Protein AF-X1BQ60-F1 (afdb_monomer_lite)

Foldseek 3Di:
DVVCLVVLVLVVLLVVLVVVCVVPVLPLVSLQSNLVSCVVVVVNVSSLVSNVSSCVSVVVCCVVCVVVSVVSVVVVVVVVVVVVVVVVVD

Secondary structure (DSSP, 8-state):
-HHHHHTT-HHHHHHHHHHHHHH-TT-HHHHHHHHHHHHHTT-HHHHHHHHHHHHHH-GGGHHHHHHHHHHHHHHHHHHHHHHHHHHHT-

Organism: NCBI:txid412755

Structure (mmCIF, N/CA/C/O backbone):
data_AF-X1BQ60-F1
#
_entry.id   AF-X1BQ60-F1
#
loop_
_atom_site.group_PDB
_atom_site.id
_atom_site.type_symbol
_atom_site.label_atom_id
_atom_site.label_alt_id
_atom_site.label_comp_id
_atom_site.label_asym_id
_atom_site.label_entity_id
_atom_site.label_seq_id
_atom_site.pdbx_PDB_ins_code
_atom_site.Cartn_x
_atom_site.Cartn_y
_atom_site.Cartn_z
_atom_site.occupancy
_atom_site.B_iso_or_equiv
_atom_site.auth_seq_id
_atom_site.auth_comp_id
_atom_site.auth_asym_id
_atom_site.auth_atom_id
_atom_site.pdbx_PDB_model_num
ATOM 1 N N . GLY A 1 1 ? -13.342 -0.595 -2.407 1.00 95.12 1 GLY A N 1
ATOM 2 C CA . GLY A 1 1 ? -11.937 -1.024 -2.526 1.00 95.12 1 GLY A CA 1
ATOM 3 C C . GLY A 1 1 ? -11.782 -2.001 -3.671 1.00 95.12 1 GLY A C 1
ATOM 4 O O . GLY A 1 1 ? -11.551 -1.566 -4.789 1.00 95.12 1 GLY A O 1
ATOM 5 N N . ASN A 1 2 ? -12.006 -3.296 -3.421 1.00 97.81 2 ASN A N 1
ATOM 6 C CA . ASN A 1 2 ? -11.672 -4.377 -4.366 1.00 97.81 2 ASN A CA 1
ATOM 7 C C . ASN A 1 2 ? -12.315 -4.224 -5.753 1.00 97.81 2 ASN A C 1
ATOM 9 O O . ASN A 1 2 ? -11.630 -4.387 -6.754 1.00 97.81 2 ASN A O 1
ATOM 13 N N . VAL A 1 3 ? -13.604 -3.869 -5.824 1.00 98.38 3 VAL A N 1
ATOM 14 C CA . VAL A 1 3 ? -14.304 -3.670 -7.109 1.00 98.38 3 VAL A CA 1
ATOM 15 C C . VAL A 1 3 ? -13.638 -2.571 -7.934 1.00 98.38 3 VAL A C 1
ATOM 17 O O . VAL A 1 3 ? -13.314 -2.804 -9.091 1.00 98.38 3 VAL A O 1
ATOM 20 N N . TYR A 1 4 ? -13.361 -1.411 -7.326 1.00 98.69 4 TYR A N 1
ATOM 21 C CA . TYR A 1 4 ? -12.652 -0.316 -7.991 1.00 98.69 4 TYR A CA 1
ATOM 22 C C . TYR A 1 4 ? -11.254 -0.738 -8.453 1.00 98.69 4 TYR A C 1
ATOM 24 O O . TYR A 1 4 ? -10.877 -0.450 -9.584 1.00 98.69 4 TYR A O 1
ATOM 32 N N . LYS A 1 5 ? -10.523 -1.495 -7.627 1.00 98.25 5 LYS A N 1
ATOM 33 C CA . LYS A 1 5 ? -9.209 -2.031 -7.992 1.00 98.25 5 LYS A CA 1
ATOM 34 C C . LYS A 1 5 ? -9.299 -2.940 -9.226 1.00 98.25 5 LYS A C 1
ATOM 36 O O . LYS A 1 5 ? -8.509 -2.787 -10.148 1.00 98.25 5 LYS A O 1
ATOM 41 N N . HIS A 1 6 ? -10.281 -3.843 -9.274 1.00 98.12 6 HIS A N 1
ATOM 42 C CA . HIS A 1 6 ? -10.478 -4.764 -10.401 1.00 98.12 6 HIS A CA 1
ATOM 43 C C . HIS A 1 6 ? -10.801 -4.070 -11.726 1.00 98.12 6 HIS A C 1
ATOM 45 O O . HIS A 1 6 ? -10.486 -4.617 -12.779 1.00 98.12 6 HIS A O 1
ATOM 51 N N . ILE A 1 7 ? -11.407 -2.882 -11.684 1.00 98.25 7 ILE A N 1
ATOM 52 C CA . ILE A 1 7 ? -11.692 -2.072 -12.877 1.00 98.25 7 ILE A CA 1
ATOM 53 C C . ILE A 1 7 ? -10.645 -0.969 -13.109 1.00 98.25 7 ILE A C 1
ATOM 55 O O . ILE A 1 7 ? -10.895 -0.045 -13.875 1.00 98.25 7 ILE A O 1
ATOM 59 N N . ASN A 1 8 ? -9.474 -1.066 -12.465 1.00 98.00 8 ASN A N 1
ATOM 60 C CA . ASN A 1 8 ? -8.353 -0.117 -12.550 1.00 98.00 8 ASN A CA 1
ATOM 61 C C . ASN A 1 8 ? -8.668 1.321 -12.089 1.00 98.00 8 ASN A C 1
ATOM 63 O O . ASN A 1 8 ? -7.920 2.255 -12.367 1.00 98.00 8 ASN A O 1
ATOM 67 N N . GLU A 1 9 ? -9.741 1.510 -11.324 1.00 98.62 9 GLU A N 1
ATOM 68 C CA . GLU A 1 9 ? -10.097 2.775 -10.675 1.00 98.62 9 GLU A CA 1
ATOM 69 C C . GLU A 1 9 ? -9.309 2.918 -9.362 1.00 98.62 9 GLU A C 1
ATOM 71 O O . GLU A 1 9 ? -9.864 2.889 -8.258 1.00 98.62 9 GLU A O 1
ATOM 76 N N . PHE A 1 10 ? -7.981 3.009 -9.473 1.00 98.69 10 PHE A N 1
ATOM 77 C CA . PHE A 1 10 ? -7.071 2.905 -8.329 1.00 98.69 10 PHE A CA 1
ATOM 78 C C . PHE A 1 10 ? -7.304 3.984 -7.267 1.00 98.69 10 PHE A C 1
ATOM 80 O O . PHE A 1 10 ? -7.280 3.671 -6.081 1.00 98.69 10 PHE A O 1
ATOM 87 N N . ASP A 1 11 ? -7.603 5.222 -7.662 1.00 98.62 11 ASP A N 1
ATOM 88 C CA . ASP A 1 11 ? -7.846 6.316 -6.710 1.00 98.62 11 ASP A CA 1
ATOM 89 C C . ASP A 1 11 ? -9.099 6.082 -5.863 1.00 98.62 11 ASP A C 1
ATOM 91 O O . ASP A 1 11 ? -9.061 6.219 -4.641 1.00 98.62 11 ASP A O 1
ATOM 95 N N . LYS A 1 12 ? -10.190 5.615 -6.482 1.00 98.62 12 LYS A N 1
ATOM 96 C CA . LYS A 1 12 ? -11.422 5.249 -5.762 1.00 98.62 12 LYS A CA 1
ATOM 97 C C . LYS A 1 12 ? -11.220 4.018 -4.882 1.00 98.62 12 LYS A C 1
ATOM 99 O O . LYS A 1 12 ? -11.832 3.890 -3.815 1.00 98.62 12 LYS A O 1
ATOM 104 N N . ALA A 1 13 ? -10.379 3.082 -5.323 1.00 98.81 13 ALA A N 1
ATOM 105 C CA . ALA A 1 13 ? -10.001 1.929 -4.521 1.00 98.81 13 ALA A CA 1
ATOM 106 C C . ALA A 1 13 ? -9.233 2.365 -3.268 1.00 98.81 13 ALA A C 1
ATOM 108 O O . ALA A 1 13 ? -9.646 1.979 -2.174 1.00 98.81 13 ALA A O 1
ATOM 109 N N . ILE A 1 14 ? -8.209 3.211 -3.423 1.00 98.81 14 ILE A N 1
ATOM 110 C CA . ILE A 1 14 ? -7.433 3.807 -2.328 1.00 98.81 14 ILE A CA 1
ATOM 111 C C . ILE A 1 14 ? -8.359 4.560 -1.374 1.00 98.81 14 ILE A C 1
ATOM 113 O O . ILE A 1 14 ? -8.370 4.226 -0.198 1.00 98.81 14 ILE A O 1
ATOM 117 N N . GLU A 1 15 ? -9.213 5.466 -1.861 1.00 98.69 15 GLU A N 1
ATOM 118 C CA . GLU A 1 15 ? -10.166 6.211 -1.021 1.00 98.69 15 GLU A CA 1
ATOM 119 C C . GLU A 1 15 ? -11.051 5.274 -0.182 1.00 98.69 15 GLU A C 1
ATOM 121 O O . GLU A 1 15 ? -11.264 5.487 1.012 1.00 98.69 15 GLU A O 1
ATOM 126 N N . SER A 1 16 ? -11.539 4.189 -0.791 1.00 98.56 16 SER A N 1
ATOM 127 C CA . SER A 1 16 ? -12.341 3.197 -0.074 1.00 98.56 16 SER A CA 1
ATOM 128 C C . SER A 1 16 ? -11.554 2.487 1.030 1.00 98.56 16 SER A C 1
ATOM 130 O O . SER A 1 16 ? -12.121 2.188 2.079 1.00 98.56 16 SER A O 1
ATOM 132 N N . TYR A 1 17 ? -10.286 2.144 0.783 1.00 98.62 17 TYR A N 1
ATOM 133 C CA . TYR A 1 17 ? -9.451 1.498 1.795 1.00 98.62 17 TYR A CA 1
ATOM 134 C C . TYR A 1 17 ? -9.030 2.486 2.882 1.00 98.62 17 TYR A C 1
ATOM 136 O O . TYR A 1 17 ? -9.064 2.112 4.048 1.00 98.62 17 TYR A O 1
ATOM 144 N N . THR A 1 18 ? -8.745 3.745 2.540 1.00 98.44 18 THR A N 1
ATOM 145 C CA . THR A 1 18 ? -8.486 4.817 3.510 1.00 98.44 18 THR A CA 1
ATOM 146 C C . THR A 1 18 ? -9.647 4.942 4.491 1.00 98.44 18 THR A C 1
ATOM 148 O O . THR A 1 18 ? -9.431 4.832 5.695 1.00 98.44 18 THR A O 1
ATOM 151 N N . LYS A 1 19 ? -10.889 5.024 3.994 1.00 98.44 19 LYS A N 1
ATOM 152 C CA . LYS A 1 19 ? -12.093 5.030 4.843 1.00 98.44 19 LYS A CA 1
ATOM 153 C C . LYS A 1 19 ? -12.175 3.805 5.757 1.00 98.44 19 LYS A C 1
ATOM 155 O O . LYS A 1 19 ? -12.533 3.930 6.922 1.00 98.44 19 LYS A O 1
ATOM 160 N N . ALA A 1 20 ? -11.809 2.619 5.263 1.00 97.94 20 ALA A N 1
ATOM 161 C CA . ALA A 1 20 ? -11.757 1.420 6.102 1.00 97.94 20 ALA A CA 1
ATOM 162 C C . ALA A 1 20 ? -10.709 1.549 7.223 1.00 97.94 20 ALA A C 1
ATOM 164 O O . ALA A 1 20 ? -10.992 1.174 8.356 1.00 97.94 20 ALA A O 1
ATOM 165 N N . THR A 1 21 ? -9.541 2.132 6.936 1.00 96.88 21 THR A N 1
ATOM 166 C CA . THR A 1 21 ? -8.491 2.373 7.942 1.00 96.88 21 THR A CA 1
ATOM 167 C C . THR A 1 21 ? -8.806 3.510 8.917 1.00 96.88 21 THR A C 1
ATOM 169 O O . THR A 1 21 ? -8.219 3.564 9.992 1.00 96.88 21 THR A O 1
ATOM 172 N N . GLU A 1 22 ? -9.712 4.422 8.565 1.00 97.19 22 GLU A N 1
ATOM 173 C CA . GLU A 1 22 ? -10.218 5.462 9.472 1.00 97.19 22 GLU A CA 1
ATOM 174 C C . GLU A 1 22 ? -11.241 4.893 10.462 1.00 97.19 22 GLU A C 1
ATOM 176 O O . GLU A 1 22 ? -11.280 5.314 11.616 1.00 97.19 22 GLU A O 1
ATOM 181 N N . ILE A 1 23 ? -12.050 3.923 10.020 1.00 97.69 23 ILE A N 1
ATOM 182 C CA . ILE A 1 23 ? -13.027 3.222 10.864 1.00 97.69 23 ILE A CA 1
ATOM 183 C C . ILE A 1 23 ? -12.322 2.217 11.783 1.00 97.69 23 ILE A C 1
ATOM 185 O O . ILE A 1 23 ? -12.610 2.165 12.977 1.00 97.69 23 ILE A O 1
ATOM 189 N N . GLU A 1 24 ? -11.397 1.428 11.235 1.00 96.00 24 GLU A N 1
ATOM 190 C CA . GLU A 1 24 ? -10.630 0.422 11.967 1.00 96.00 24 GLU A CA 1
ATOM 191 C C . GLU A 1 24 ? -9.140 0.559 11.636 1.00 96.00 24 GLU A C 1
ATOM 193 O O . GLU A 1 24 ? -8.624 0.045 10.639 1.00 96.00 24 GLU A O 1
ATOM 198 N N . THR A 1 25 ? -8.423 1.270 12.504 1.00 92.00 25 THR A N 1
ATOM 199 C CA . THR A 1 25 ? -7.011 1.626 12.299 1.00 92.00 25 THR A CA 1
ATOM 200 C C . THR A 1 25 ? -6.075 0.419 12.277 1.00 92.00 25 THR A C 1
ATOM 202 O O . THR A 1 25 ? -5.036 0.468 11.609 1.00 92.00 25 THR A O 1
ATOM 205 N N . GLU A 1 26 ? -6.457 -0.669 12.947 1.00 94.88 26 GLU A N 1
ATOM 206 C CA . GLU A 1 26 ? -5.698 -1.920 13.045 1.00 94.88 26 GLU A CA 1
ATOM 207 C C . GLU A 1 26 ? -6.128 -2.982 12.020 1.00 94.88 26 GLU A C 1
ATOM 209 O O . GLU A 1 26 ? -5.641 -4.113 12.049 1.00 94.88 26 GLU A O 1
ATOM 214 N N . PHE A 1 27 ? -6.977 -2.631 11.046 1.00 96.12 27 PHE A N 1
ATOM 215 C CA . PHE A 1 27 ? -7.418 -3.577 10.024 1.00 96.12 27 PHE A CA 1
ATOM 216 C C . PHE A 1 27 ? -6.317 -3.862 8.987 1.00 96.12 27 PHE A C 1
ATOM 218 O O . PHE A 1 27 ? -6.274 -3.275 7.900 1.00 96.12 27 PHE A O 1
ATOM 225 N N . ALA A 1 28 ? -5.420 -4.801 9.304 1.00 97.56 28 ALA A N 1
ATOM 226 C CA . ALA A 1 28 ? -4.240 -5.139 8.500 1.00 97.56 28 ALA A CA 1
ATOM 227 C C . ALA A 1 28 ? -4.555 -5.410 7.016 1.00 97.56 28 ALA A C 1
ATOM 229 O O . ALA A 1 28 ? -3.813 -4.979 6.132 1.00 97.56 28 ALA A O 1
ATOM 230 N N . LYS A 1 29 ? -5.690 -6.061 6.713 1.00 96.81 29 LYS A N 1
ATOM 231 C CA . LYS A 1 29 ? -6.096 -6.351 5.327 1.00 96.81 29 LYS A CA 1
ATOM 232 C C . LYS A 1 29 ? -6.429 -5.091 4.526 1.00 96.81 29 LYS A C 1
ATOM 234 O O . LYS A 1 29 ? -6.119 -5.055 3.338 1.00 96.81 29 LYS A O 1
ATOM 239 N N . ALA A 1 30 ? -7.030 -4.062 5.132 1.00 98.06 30 ALA A N 1
ATOM 240 C CA . ALA A 1 30 ? -7.281 -2.800 4.430 1.00 98.06 30 ALA A CA 1
ATOM 241 C C . ALA A 1 30 ? -5.966 -2.112 4.049 1.00 98.06 30 ALA A C 1
ATOM 243 O O . ALA A 1 30 ? -5.814 -1.699 2.900 1.00 98.06 30 ALA A O 1
ATOM 244 N N . TRP A 1 31 ? -4.992 -2.086 4.965 1.00 98.50 31 TRP A N 1
ATOM 245 C CA . TRP A 1 31 ? -3.637 -1.615 4.668 1.00 98.50 31 TRP A CA 1
ATOM 246 C C . TRP A 1 31 ? -2.995 -2.4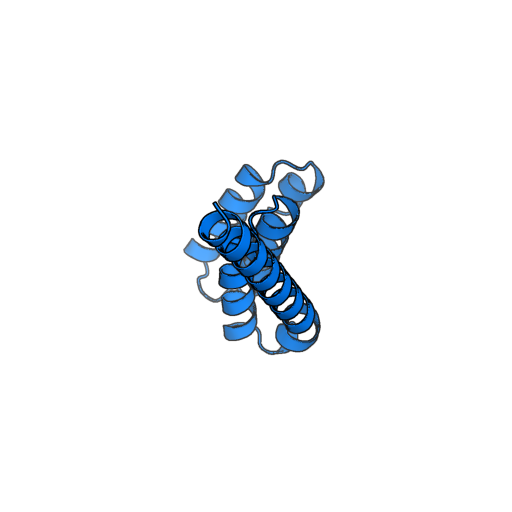46 3.550 1.00 98.50 31 TRP A C 1
ATOM 248 O O . TRP A 1 31 ? -2.524 -1.885 2.566 1.00 98.50 31 TRP A O 1
ATOM 258 N N . PHE A 1 32 ? -3.055 -3.778 3.620 1.00 98.44 32 PHE A N 1
ATOM 259 C CA . PHE A 1 32 ? -2.511 -4.651 2.575 1.00 98.44 32 PHE A CA 1
ATOM 260 C C . PHE A 1 32 ? -3.111 -4.359 1.191 1.00 98.44 32 PHE A C 1
ATOM 262 O O . PHE A 1 32 ? -2.377 -4.142 0.223 1.00 98.44 32 PHE A O 1
ATOM 269 N N . PHE A 1 33 ? -4.441 -4.303 1.081 1.00 98.38 33 PHE A N 1
ATOM 270 C CA . PHE A 1 33 ? -5.096 -4.047 -0.200 1.00 98.38 33 PHE A CA 1
ATOM 271 C C . PHE A 1 33 ? -4.857 -2.624 -0.711 1.00 98.38 33 PHE A C 1
ATOM 273 O O . PHE A 1 33 ? -4.714 -2.436 -1.921 1.00 98.38 33 PHE A O 1
ATOM 280 N N . MET A 1 34 ? -4.746 -1.636 0.180 1.00 98.56 34 MET A N 1
ATOM 281 C CA . MET A 1 34 ? -4.354 -0.277 -0.191 1.00 98.56 34 MET A CA 1
ATOM 282 C C . MET A 1 34 ? -2.929 -0.244 -0.753 1.00 98.56 34 MET A C 1
ATOM 284 O O . MET A 1 34 ? -2.710 0.311 -1.827 1.00 98.56 34 MET A O 1
ATOM 288 N N . GLY A 1 35 ? -1.976 -0.908 -0.093 1.00 98.38 35 GLY A N 1
ATOM 289 C CA . GLY A 1 35 ? -0.587 -0.998 -0.546 1.00 98.38 35 GLY A CA 1
ATOM 290 C C . GLY A 1 35 ? -0.451 -1.724 -1.884 1.00 98.38 35 GLY A C 1
ATOM 291 O O . GLY A 1 35 ? 0.241 -1.250 -2.784 1.00 98.38 35 GLY A O 1
ATOM 292 N N . SER A 1 36 ? -1.197 -2.816 -2.069 1.00 98.44 36 SER A N 1
ATOM 293 C CA . SER A 1 36 ? -1.304 -3.507 -3.360 1.00 98.44 36 SER A CA 1
ATOM 294 C C . SER A 1 36 ? -1.916 -2.617 -4.449 1.00 98.44 36 SER A C 1
ATOM 296 O O . SER A 1 36 ? -1.494 -2.683 -5.598 1.00 98.44 36 SER A O 1
ATOM 298 N N . THR A 1 37 ? -2.874 -1.756 -4.108 1.00 98.69 37 THR A N 1
ATOM 299 C CA . THR A 1 37 ? -3.476 -0.821 -5.072 1.00 98.69 37 THR A CA 1
ATOM 300 C C . THR A 1 37 ? -2.496 0.281 -5.475 1.00 98.69 37 THR A C 1
ATOM 302 O O . THR A 1 37 ? -2.415 0.618 -6.653 1.00 98.69 37 THR A O 1
ATOM 305 N N . TYR A 1 38 ? -1.704 0.809 -4.536 1.00 98.62 38 TYR A N 1
ATOM 306 C CA . TYR A 1 38 ? -0.607 1.726 -4.859 1.00 98.62 38 TYR A CA 1
ATOM 307 C C . TYR A 1 38 ? 0.440 1.071 -5.768 1.00 98.62 38 TYR A C 1
ATOM 309 O O . TYR A 1 38 ? 0.914 1.711 -6.707 1.00 98.62 38 TYR A O 1
ATOM 317 N N . PHE A 1 39 ? 0.756 -0.209 -5.539 1.00 97.88 39 PHE A N 1
ATOM 318 C CA . PHE A 1 39 ? 1.649 -0.970 -6.412 1.00 97.88 39 PHE A CA 1
ATOM 319 C C . PHE A 1 39 ? 1.103 -1.060 -7.845 1.00 97.88 39 PHE A C 1
ATOM 321 O O . PHE A 1 39 ? 1.829 -0.740 -8.787 1.00 97.88 39 PHE A O 1
ATOM 328 N N . ASP A 1 40 ? -0.177 -1.402 -8.013 1.00 97.69 40 ASP A N 1
ATOM 329 C CA . ASP A 1 40 ? -0.823 -1.472 -9.333 1.00 97.69 40 ASP A CA 1
ATOM 330 C C . ASP A 1 40 ? -0.884 -0.090 -10.016 1.00 97.69 40 ASP A C 1
ATOM 332 O O . ASP A 1 40 ? -0.695 0.024 -11.230 1.00 97.69 40 ASP A O 1
ATOM 336 N N . LYS A 1 41 ? -1.039 0.983 -9.226 1.00 97.88 41 LYS A N 1
ATOM 337 C CA . LYS A 1 41 ? -0.944 2.385 -9.672 1.00 97.88 41 LYS A CA 1
ATOM 338 C C . LYS A 1 41 ? 0.497 2.828 -9.999 1.00 97.88 41 LYS A C 1
ATOM 340 O O . LYS A 1 41 ? 0.694 3.925 -10.516 1.00 97.88 41 LYS A O 1
ATOM 345 N N . LYS A 1 42 ? 1.508 1.986 -9.745 1.00 96.50 42 LYS A N 1
ATOM 346 C CA . LYS A 1 42 ? 2.954 2.274 -9.879 1.00 96.50 42 LYS A CA 1
ATOM 347 C C . LYS A 1 42 ? 3.481 3.351 -8.926 1.00 96.50 42 LYS A C 1
ATOM 349 O O . LYS A 1 42 ? 4.563 3.897 -9.133 1.00 96.50 42 LYS A O 1
ATOM 354 N N . ASP A 1 43 ? 2.745 3.634 -7.860 1.00 97.69 43 ASP A N 1
ATOM 355 C CA . ASP A 1 43 ? 3.189 4.506 -6.779 1.00 97.69 43 ASP A CA 1
ATOM 356 C C . ASP A 1 43 ? 3.923 3.672 -5.721 1.00 97.69 43 ASP A C 1
ATOM 358 O O . ASP A 1 43 ? 3.393 3.303 -4.671 1.00 97.69 43 ASP A O 1
ATOM 362 N N . TYR A 1 44 ? 5.159 3.298 -6.050 1.00 96.94 44 TYR A N 1
ATOM 363 C CA . TYR A 1 44 ? 5.921 2.325 -5.270 1.00 96.94 44 TYR A CA 1
ATOM 364 C C . TYR A 1 44 ? 6.313 2.829 -3.877 1.00 96.94 44 TYR A C 1
ATOM 366 O O . TYR A 1 44 ? 6.399 2.027 -2.949 1.00 96.94 44 TYR A O 1
ATOM 374 N N . ASN A 1 45 ? 6.500 4.140 -3.703 1.00 97.06 45 ASN A N 1
ATOM 375 C CA . ASN A 1 45 ? 6.812 4.720 -2.396 1.00 97.06 45 ASN A CA 1
ATOM 376 C C . ASN A 1 45 ? 5.639 4.548 -1.428 1.00 97.06 45 ASN A C 1
ATOM 378 O O . ASN A 1 45 ? 5.826 4.047 -0.317 1.00 97.06 45 ASN A O 1
ATOM 382 N N . ASN A 1 46 ? 4.426 4.902 -1.866 1.00 98.06 46 ASN A N 1
ATOM 383 C CA . ASN A 1 46 ? 3.230 4.709 -1.051 1.00 98.06 46 ASN A CA 1
ATOM 384 C C . ASN A 1 46 ? 2.892 3.224 -0.882 1.00 98.06 46 ASN A C 1
ATOM 386 O O . ASN A 1 46 ? 2.462 2.824 0.201 1.00 98.06 46 ASN A O 1
ATOM 390 N N . ALA A 1 47 ? 3.152 2.387 -1.893 1.00 98.50 47 ALA A N 1
ATOM 391 C CA . ALA A 1 47 ? 3.006 0.938 -1.776 1.00 98.50 47 ALA A CA 1
ATOM 392 C C . ALA A 1 47 ? 3.876 0.371 -0.645 1.00 98.50 47 ALA A C 1
ATOM 394 O O . ALA A 1 47 ? 3.346 -0.306 0.233 1.00 98.50 47 ALA A O 1
ATOM 395 N N . ILE A 1 48 ? 5.176 0.696 -0.615 1.00 98.56 48 ILE A N 1
ATOM 396 C CA . ILE A 1 48 ? 6.108 0.242 0.430 1.00 98.56 48 ILE A CA 1
ATOM 397 C C . ILE A 1 48 ? 5.609 0.659 1.816 1.00 98.56 48 ILE A C 1
ATOM 399 O O . ILE A 1 48 ? 5.401 -0.206 2.663 1.00 98.56 48 ILE A O 1
ATOM 403 N N . GLN A 1 49 ? 5.362 1.954 2.037 1.00 98.31 49 GLN A N 1
ATOM 404 C CA . GLN A 1 49 ? 4.965 2.467 3.358 1.00 98.31 49 GLN A CA 1
ATOM 405 C C . GLN A 1 49 ? 3.671 1.814 3.861 1.00 98.31 49 GLN A C 1
ATOM 407 O O . GLN A 1 49 ? 3.540 1.443 5.030 1.00 98.31 49 GLN A O 1
ATOM 412 N N . THR A 1 50 ? 2.709 1.645 2.956 1.00 98.38 50 THR A N 1
ATOM 413 C CA . THR A 1 50 ? 1.403 1.073 3.275 1.00 98.38 50 THR A CA 1
ATOM 414 C C . THR A 1 50 ? 1.504 -0.426 3.579 1.00 98.38 50 THR A C 1
ATOM 416 O O . THR A 1 50 ? 0.887 -0.909 4.531 1.00 98.38 50 THR A O 1
ATOM 419 N N . LEU A 1 51 ? 2.311 -1.164 2.812 1.00 98.50 51 LEU A N 1
ATOM 420 C CA . LEU A 1 51 ? 2.560 -2.592 3.019 1.00 98.50 51 LEU A CA 1
ATOM 421 C C . LEU A 1 51 ? 3.367 -2.864 4.298 1.00 98.50 51 LEU A C 1
ATOM 423 O O . LEU A 1 51 ? 3.062 -3.814 5.015 1.00 98.50 51 LEU A O 1
ATOM 427 N N . GLU A 1 52 ? 4.337 -2.014 4.640 1.00 98.50 52 GLU A N 1
ATOM 428 C CA . GLU A 1 52 ? 5.066 -2.097 5.915 1.00 98.50 52 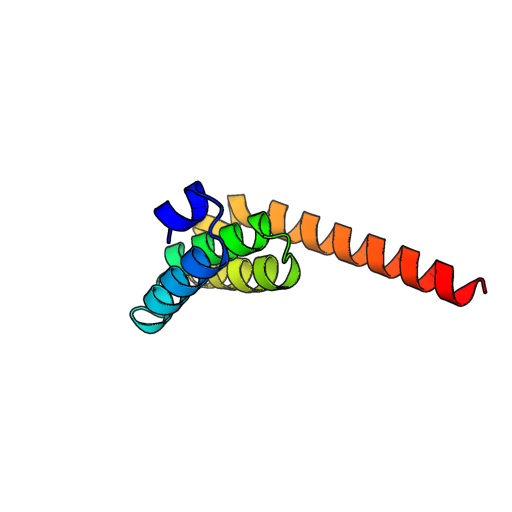GLU A CA 1
ATOM 429 C C . GLU A 1 52 ? 4.125 -1.926 7.111 1.00 98.50 52 GLU A C 1
ATOM 431 O O . GLU A 1 52 ? 4.226 -2.659 8.099 1.00 98.50 52 GLU A O 1
ATOM 436 N N . LYS A 1 53 ? 3.155 -1.009 7.013 1.00 98.00 53 LYS A N 1
ATOM 437 C CA . LYS A 1 53 ? 2.119 -0.866 8.040 1.00 98.00 53 LYS A CA 1
ATOM 438 C C . LYS A 1 53 ? 1.223 -2.101 8.129 1.00 98.00 53 LYS A C 1
ATOM 440 O O . LYS A 1 53 ? 0.907 -2.523 9.239 1.00 98.00 53 LYS A O 1
ATOM 445 N N . ALA A 1 54 ? 0.865 -2.705 6.995 1.00 98.25 54 ALA A N 1
ATOM 446 C CA . ALA A 1 54 ? 0.104 -3.952 6.975 1.00 98.25 54 ALA A CA 1
ATOM 447 C C . ALA A 1 54 ? 0.848 -5.083 7.701 1.00 98.25 54 ALA A C 1
ATOM 449 O O . ALA A 1 54 ? 0.244 -5.740 8.538 1.00 98.25 54 ALA A O 1
ATOM 450 N N . ILE A 1 55 ? 2.155 -5.251 7.461 1.00 98.25 55 ILE A N 1
ATOM 451 C CA . ILE A 1 55 ? 2.994 -6.250 8.150 1.00 98.25 55 ILE A CA 1
ATOM 452 C C . ILE A 1 55 ? 3.112 -5.962 9.651 1.00 98.25 55 ILE A C 1
ATOM 454 O O . ILE A 1 55 ? 3.119 -6.883 10.463 1.00 98.25 55 ILE A O 1
ATOM 458 N N . LYS A 1 56 ? 3.209 -4.686 10.044 1.00 97.94 56 LYS A N 1
ATOM 459 C CA . LYS A 1 56 ? 3.300 -4.308 11.461 1.00 97.94 56 LYS A CA 1
ATOM 460 C C . LYS A 1 56 ? 2.050 -4.711 12.252 1.00 97.94 56 LYS A C 1
ATOM 462 O O . LYS A 1 56 ? 2.169 -5.054 13.424 1.00 97.94 56 LYS A O 1
ATOM 467 N N . LEU A 1 57 ? 0.878 -4.631 11.624 1.00 97.56 57 LEU A N 1
ATOM 468 C CA . LEU A 1 57 ? -0.402 -5.037 12.214 1.00 97.56 57 LEU A CA 1
ATOM 469 C C . LEU A 1 57 ? -0.617 -6.555 12.103 1.00 97.56 57 LEU A C 1
ATOM 471 O O . LEU A 1 57 ? -1.042 -7.193 13.058 1.00 97.56 57 LEU A O 1
ATOM 475 N N . ASP A 1 58 ? -0.344 -7.073 10.905 1.00 97.62 58 ASP A N 1
ATOM 476 C CA . ASP A 1 58 ? -0.391 -8.442 10.383 1.00 97.62 58 ASP A CA 1
ATOM 477 C C . ASP A 1 58 ? 0.959 -9.165 10.194 1.00 97.62 58 ASP A C 1
ATOM 479 O O . ASP A 1 58 ? 1.335 -9.316 9.028 1.00 97.62 58 ASP A O 1
ATOM 483 N N . PRO A 1 59 ? 1.721 -9.621 11.210 1.00 97.38 59 PRO A N 1
ATOM 484 C CA . PRO A 1 59 ? 3.037 -10.221 10.960 1.00 97.38 59 PRO A CA 1
ATOM 485 C C . PRO A 1 59 ? 3.025 -11.461 10.056 1.00 97.38 59 PRO A C 1
ATOM 487 O O . PRO A 1 59 ? 4.042 -11.752 9.426 1.00 97.38 59 PRO A O 1
ATOM 490 N N . ASN A 1 60 ? 1.901 -12.175 9.931 1.00 97.00 60 ASN A N 1
ATOM 491 C CA . ASN A 1 60 ? 1.809 -13.327 9.029 1.00 97.00 60 ASN A CA 1
ATOM 492 C C . ASN A 1 60 ? 1.881 -12.912 7.551 1.00 97.00 60 ASN A C 1
ATOM 494 O O . ASN A 1 60 ? 2.308 -13.702 6.713 1.00 97.00 60 ASN A O 1
ATOM 498 N N . LEU A 1 61 ? 1.544 -11.658 7.231 1.00 95.50 61 LEU A N 1
ATOM 499 C CA . LEU A 1 61 ? 1.684 -11.099 5.883 1.00 95.50 61 LEU A CA 1
ATOM 500 C C . LEU A 1 61 ? 3.155 -10.930 5.470 1.00 95.50 61 LEU A C 1
ATOM 502 O O . LEU A 1 61 ? 3.451 -10.799 4.282 1.00 95.50 61 LEU A O 1
ATOM 506 N N . ALA A 1 62 ? 4.092 -10.926 6.424 1.00 95.31 62 ALA A N 1
ATOM 507 C CA . ALA A 1 62 ? 5.509 -10.676 6.166 1.00 95.31 62 ALA A CA 1
ATOM 508 C C . ALA A 1 62 ? 6.118 -11.666 5.168 1.00 95.3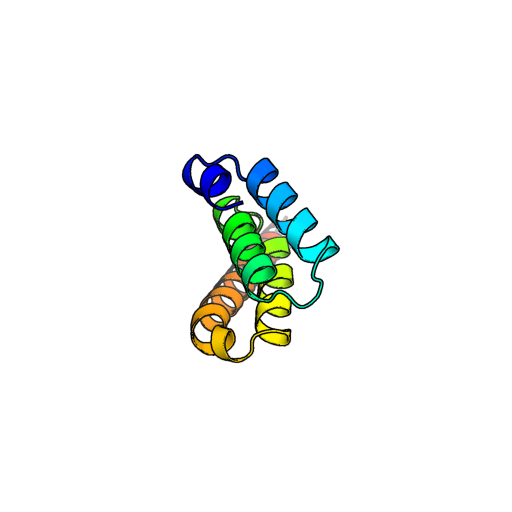1 62 ALA A C 1
ATOM 510 O O . ALA A 1 62 ? 6.951 -11.266 4.354 1.00 95.31 62 ALA A O 1
ATOM 511 N N . GLN A 1 63 ? 5.708 -12.938 5.221 1.00 96.00 63 GLN A N 1
ATOM 512 C CA . GLN A 1 63 ? 6.239 -13.980 4.342 1.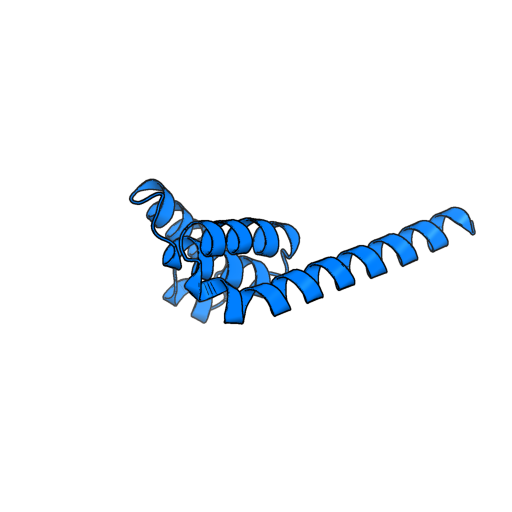00 96.00 63 GLN A CA 1
ATOM 513 C C . GLN A 1 63 ? 6.004 -13.649 2.862 1.00 96.00 63 GLN A C 1
ATOM 515 O O . GLN A 1 63 ? 6.920 -13.797 2.054 1.00 96.00 63 GLN A O 1
ATOM 520 N N . ASP A 1 64 ? 4.817 -13.140 2.529 1.00 93.19 64 ASP A N 1
ATOM 521 C CA . ASP A 1 64 ? 4.426 -12.840 1.150 1.00 93.19 64 ASP A CA 1
ATOM 522 C C . ASP A 1 64 ? 4.840 -11.425 0.719 1.00 93.19 64 ASP A C 1
ATOM 524 O O . ASP A 1 64 ? 5.178 -11.182 -0.440 1.00 93.19 64 ASP A O 1
ATOM 528 N N . VAL A 1 65 ? 4.833 -10.470 1.652 1.00 96.75 65 VAL A N 1
ATOM 529 C CA . VAL A 1 65 ? 4.979 -9.039 1.344 1.00 96.75 65 VAL A CA 1
ATOM 530 C C . VAL A 1 65 ? 6.433 -8.556 1.408 1.00 96.75 65 VAL A C 1
ATOM 532 O O . VAL A 1 65 ? 6.818 -7.669 0.640 1.00 96.75 65 VAL A O 1
ATOM 535 N N . ASN A 1 66 ? 7.280 -9.135 2.268 1.00 97.75 66 ASN A N 1
ATOM 536 C CA . ASN A 1 66 ? 8.680 -8.708 2.395 1.00 97.75 66 ASN A CA 1
ATOM 537 C C . ASN A 1 66 ? 9.500 -8.838 1.101 1.00 97.75 66 ASN A C 1
ATOM 539 O O . ASN A 1 66 ? 10.268 -7.911 0.819 1.00 97.75 66 ASN A O 1
ATOM 543 N N . PRO A 1 67 ? 9.378 -9.921 0.303 1.00 97.62 67 PRO A N 1
ATOM 544 C CA . PRO A 1 67 ? 10.082 -10.013 -0.975 1.00 97.62 67 PRO A CA 1
ATOM 545 C C . PRO A 1 67 ? 9.728 -8.849 -1.907 1.00 97.62 67 PRO A C 1
ATOM 547 O O . PRO A 1 67 ? 10.623 -8.197 -2.439 1.00 97.62 67 PRO A O 1
ATOM 550 N N . LEU A 1 68 ? 8.437 -8.508 -2.000 1.00 95.38 68 LEU A N 1
ATOM 551 C CA . LEU A 1 68 ? 7.954 -7.397 -2.819 1.00 95.38 68 LEU A CA 1
ATOM 552 C C . LEU A 1 68 ? 8.536 -6.051 -2.364 1.00 95.38 68 LEU A C 1
ATOM 554 O O . LEU A 1 68 ? 9.057 -5.296 -3.182 1.00 95.38 68 LEU A O 1
ATOM 558 N N . ILE A 1 69 ? 8.485 -5.751 -1.061 1.00 97.81 69 ILE A N 1
ATOM 559 C CA . ILE A 1 69 ? 9.053 -4.506 -0.515 1.00 97.81 69 ILE A CA 1
ATOM 560 C C . ILE A 1 69 ? 10.552 -4.421 -0.808 1.00 97.81 69 ILE A C 1
ATOM 562 O O . ILE A 1 69 ? 11.046 -3.367 -1.216 1.00 97.81 69 ILE A O 1
ATOM 566 N N . LYS A 1 70 ? 11.282 -5.521 -0.605 1.00 98.00 70 LYS A N 1
ATOM 567 C CA . LYS A 1 70 ? 12.724 -5.585 -0.853 1.00 98.00 70 LYS A CA 1
ATOM 568 C C . LYS A 1 70 ? 13.046 -5.304 -2.321 1.00 98.00 70 LYS A C 1
ATOM 570 O O . LYS A 1 70 ? 13.938 -4.504 -2.601 1.00 98.00 70 LYS A O 1
ATOM 575 N N . ASP A 1 71 ? 12.317 -5.919 -3.245 1.00 96.44 71 ASP A N 1
ATOM 576 C CA . ASP A 1 71 ? 12.532 -5.741 -4.683 1.00 96.44 71 ASP A CA 1
ATOM 577 C C . ASP A 1 71 ? 12.211 -4.316 -5.147 1.00 96.44 71 ASP A C 1
ATOM 579 O O . ASP A 1 71 ? 12.970 -3.733 -5.930 1.00 96.44 71 ASP A O 1
ATOM 583 N N . LEU A 1 72 ? 11.137 -3.721 -4.619 1.00 95.44 72 LEU A N 1
ATOM 584 C CA . LEU A 1 72 ? 10.790 -2.324 -4.879 1.00 95.44 72 LEU A CA 1
ATOM 585 C C . LEU A 1 72 ? 11.876 -1.366 -4.381 1.00 95.44 72 LEU A C 1
ATOM 587 O O . LEU A 1 72 ? 12.328 -0.523 -5.156 1.00 95.44 72 LEU A O 1
ATOM 591 N N . LYS A 1 73 ? 12.345 -1.524 -3.135 1.00 97.62 73 LYS A N 1
ATOM 592 C CA . LYS A 1 73 ? 13.436 -0.706 -2.574 1.00 97.62 73 LYS A CA 1
ATOM 593 C C . LYS A 1 73 ? 14.703 -0.815 -3.419 1.00 97.62 73 LYS A C 1
ATOM 595 O O . LYS A 1 73 ? 15.216 0.196 -3.881 1.00 97.62 73 LYS A O 1
ATOM 600 N N . ASN A 1 74 ? 15.123 -2.039 -3.745 1.00 96.69 74 ASN A N 1
ATOM 601 C CA . ASN A 1 74 ? 16.292 -2.276 -4.595 1.00 96.69 74 ASN A CA 1
ATOM 602 C C . ASN A 1 74 ? 16.166 -1.613 -5.974 1.00 96.69 74 ASN A C 1
ATOM 604 O O . ASN A 1 74 ? 17.152 -1.135 -6.534 1.00 96.69 74 ASN A O 1
ATOM 608 N N . THR A 1 75 ? 14.968 -1.626 -6.559 1.00 92.69 75 THR A N 1
ATOM 609 C CA . THR A 1 75 ? 14.714 -1.018 -7.870 1.00 92.69 75 THR A CA 1
ATOM 610 C C . THR A 1 75 ? 14.788 0.502 -7.787 1.00 92.69 75 THR A C 1
ATOM 612 O O . THR A 1 75 ? 15.433 1.123 -8.631 1.00 92.69 75 THR A O 1
ATOM 615 N N . ILE A 1 76 ? 14.188 1.095 -6.754 1.00 93.31 76 ILE A N 1
ATOM 616 C CA . ILE A 1 76 ? 14.249 2.537 -6.497 1.00 93.31 76 ILE A CA 1
ATOM 617 C C . ILE A 1 76 ? 15.704 2.977 -6.297 1.00 93.31 76 ILE A C 1
ATOM 619 O O . ILE A 1 76 ? 16.149 3.895 -6.986 1.00 93.31 76 ILE A O 1
ATOM 623 N N . ASP A 1 77 ? 16.469 2.272 -5.462 1.00 95.31 77 ASP A N 1
ATOM 624 C CA . ASP A 1 77 ? 17.878 2.583 -5.195 1.00 95.31 77 ASP A CA 1
ATOM 625 C C . ASP A 1 77 ? 18.726 2.515 -6.476 1.00 95.31 77 ASP A C 1
ATOM 627 O O . ASP A 1 77 ? 19.533 3.402 -6.761 1.00 95.31 77 ASP A O 1
ATOM 631 N N . LYS A 1 78 ? 18.518 1.487 -7.313 1.00 95.44 78 LYS A N 1
ATOM 632 C CA . LYS A 1 78 ? 19.204 1.365 -8.612 1.00 95.44 78 LYS A CA 1
ATOM 633 C C . LYS A 1 78 ? 18.890 2.540 -9.535 1.00 95.44 78 LYS A C 1
ATOM 635 O O . LYS A 1 78 ? 19.805 3.081 -10.153 1.00 95.44 78 LYS A O 1
ATOM 640 N N . LEU A 1 79 ? 17.622 2.937 -9.633 1.00 92.25 79 LEU A N 1
ATOM 641 C CA . LEU A 1 79 ? 17.207 4.064 -10.471 1.00 92.25 79 LEU A CA 1
ATOM 642 C C . LEU A 1 79 ? 17.799 5.384 -9.966 1.00 92.25 79 LEU A C 1
ATOM 644 O O . LEU A 1 79 ? 18.310 6.166 -10.766 1.00 92.25 79 LEU A O 1
ATOM 648 N N . GLN A 1 80 ? 17.797 5.607 -8.653 1.00 93.50 80 GLN A N 1
ATOM 649 C CA . GLN A 1 80 ? 18.405 6.788 -8.037 1.00 93.50 80 GLN A CA 1
ATOM 650 C C . GLN A 1 80 ? 19.913 6.857 -8.300 1.00 93.50 80 GLN A C 1
ATOM 652 O O . GLN A 1 80 ? 20.425 7.919 -8.660 1.00 93.50 80 GLN A O 1
ATOM 657 N N . ASN A 1 81 ? 20.616 5.727 -8.200 1.00 94.94 81 ASN A N 1
ATOM 658 C CA . ASN A 1 81 ? 22.045 5.651 -8.502 1.00 94.94 81 ASN A CA 1
ATOM 659 C C . ASN A 1 81 ? 22.340 5.984 -9.972 1.00 94.94 81 ASN A C 1
ATOM 661 O O . ASN A 1 81 ? 23.239 6.778 -10.252 1.00 94.94 81 ASN A O 1
ATOM 665 N N . ILE A 1 82 ? 21.562 5.432 -10.912 1.00 94.62 82 ILE A N 1
ATOM 666 C CA . ILE A 1 82 ? 21.705 5.729 -12.348 1.00 94.62 82 ILE A CA 1
ATOM 667 C C . ILE A 1 82 ? 21.488 7.221 -12.614 1.00 94.62 82 ILE A C 1
ATOM 669 O O . ILE A 1 82 ? 22.299 7.847 -13.299 1.00 94.62 82 ILE A O 1
ATOM 673 N N . LEU A 1 83 ? 20.423 7.798 -12.051 1.00 93.06 83 LEU A N 1
ATOM 674 C CA . LEU A 1 83 ? 20.125 9.220 -12.199 1.00 93.06 83 LEU A CA 1
ATOM 675 C C . LEU A 1 83 ? 21.274 10.073 -11.659 1.00 93.06 83 LEU A C 1
ATOM 677 O O . LEU A 1 83 ? 21.785 10.926 -12.380 1.00 93.06 83 LEU A O 1
ATOM 681 N N . THR A 1 84 ? 21.750 9.785 -10.449 1.00 94.50 84 THR A N 1
ATOM 682 C CA . THR A 1 84 ? 22.850 10.524 -9.810 1.00 94.50 84 THR A CA 1
ATOM 683 C C . THR A 1 84 ? 24.118 10.507 -10.666 1.00 94.50 84 THR A C 1
ATOM 685 O O . THR A 1 84 ? 24.685 11.561 -10.945 1.00 94.50 84 THR A O 1
ATOM 688 N N . MET A 1 85 ? 24.519 9.339 -11.175 1.00 91.62 85 MET A N 1
ATOM 689 C CA . MET A 1 85 ? 25.682 9.216 -12.064 1.00 91.62 85 MET A CA 1
ATOM 690 C C . MET A 1 85 ? 25.490 9.970 -13.387 1.00 91.62 85 MET A C 1
ATOM 692 O O . MET A 1 85 ? 26.440 10.550 -13.909 1.00 91.62 85 MET A O 1
ATOM 696 N N . SER A 1 86 ? 24.268 10.000 -13.929 1.00 88.94 86 SE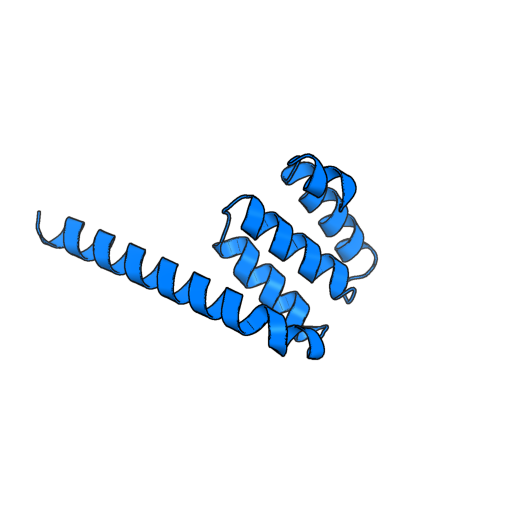R A N 1
ATOM 697 C CA . SER A 1 86 ? 23.968 10.737 -15.165 1.00 88.94 86 SER A CA 1
ATOM 698 C C . SER A 1 86 ? 24.067 12.259 -15.005 1.00 88.94 86 SER A C 1
ATOM 700 O O . SER A 1 86 ? 24.411 12.946 -15.967 1.00 88.94 86 SER A O 1
ATOM 702 N N . PHE A 1 87 ? 23.802 12.781 -13.802 1.00 86.19 87 PHE A N 1
ATOM 703 C CA . PHE A 1 87 ? 23.928 14.206 -13.489 1.00 86.19 87 PHE A CA 1
ATOM 704 C C . PHE A 1 87 ? 25.359 14.612 -13.117 1.00 86.19 87 PHE A C 1
ATOM 706 O O . PHE A 1 87 ? 25.732 15.745 -13.383 1.00 86.19 87 PHE A O 1
ATOM 713 N N . LEU A 1 88 ? 26.156 13.706 -12.538 1.00 78.81 88 LEU A N 1
ATOM 714 C CA . LEU A 1 88 ? 27.562 13.964 -12.189 1.00 78.81 88 LEU A CA 1
ATOM 715 C C . LEU A 1 88 ? 28.518 13.892 -13.393 1.00 78.81 88 LEU A C 1
ATOM 717 O O . LEU A 1 88 ? 29.590 14.484 -13.352 1.00 78.81 88 LEU A O 1
ATOM 721 N N . ASN A 1 89 ? 28.144 13.169 -14.453 1.00 66.75 89 ASN A N 1
ATOM 722 C CA . ASN A 1 89 ? 28.939 13.023 -15.680 1.00 66.75 89 ASN A CA 1
ATOM 723 C C . ASN A 1 89 ? 28.609 14.077 -16.766 1.00 66.75 89 ASN A C 1
ATOM 725 O O . ASN A 1 89 ? 28.965 13.880 -17.931 1.00 66.75 89 ASN A O 1
ATOM 729 N N . LYS A 1 90 ? 27.911 15.162 -16.412 1.00 54.78 90 LYS A N 1
ATOM 730 C CA . LYS A 1 90 ? 27.628 16.334 -17.260 1.00 54.78 90 LYS A CA 1
ATOM 731 C C . LYS A 1 90 ? 28.272 17.576 -16.663 1.00 54.78 90 LYS A C 1
ATOM 733 O O . LYS A 1 90 ? 28.720 18.415 -17.472 1.00 54.78 90 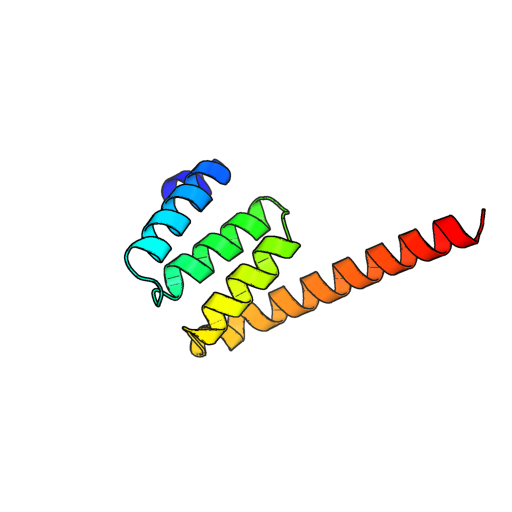LYS A O 1
#

Radius of gyration: 15.14 Å; chains: 1; bounding box: 43×30×30 Å

InterPro domains:
  IPR011990 Tetratricopeptide-like helical domain superfamily [G3DSA:1.25.40.10] (1-87)
  IPR011990 Tetratricopeptide-like helical domain superfamily [SSF48452] (1-63)
  IPR019734 Tetratricopeptide repeat [PF13181] (1-24)
  IPR019734 Tetratricopeptide repeat [PF13181] (28-60)
  IPR019734 Tetratricopeptide repeat [PS50005] (28-61)
  IPR019734 Tetratricopeptide repeat [SM00028] (1-27)
  IPR019734 Tetratricopeptide repeat [SM00028] (28-61)

Sequence (90 aa):
GNVYKHINEFDKAIESYTKATEIETEFAKAWFFMGSTYFDKKDYNNAIQTLEKAIKLDPNLAQDVNPLIKDLKNTIDKLQNILTMSFLNK

pLDDT: mean 95.84, std 6.12, range [54.78, 98.81]